Protein AF-A0A135ZYQ3-F1 (afdb_monomer_lite)

Radius of gyration: 15.94 Å; chains: 1; bounding box: 31×29×38 Å

Sequence (73 aa):
MNKNNTALHAAINLGLNRAIDDGSFDLIFHKIFANVLAKANFAQRKVFYLQNNFMSEQTPLNDKRLWFSPLNQ

Foldseek 3Di:
DDPPPVVVVVVVVVVVVVCLVVVVVVVVVCVPCVVVLVVVPVVPDDDDDDDDPPDDPVPCPPPCSVDDDSPPD

Organism: NCBI:txid1799789

Secondary structure (DSSP, 8-state):
--TT-HHHHHHHHHHHHHHHHTSHHHHHHHHHHHHHHHHHTGGGPPP-----TT--TTS-TT-GGGS--TT--

pLDDT: mean 89.93, std 8.58, range [53.94, 98.19]

Structure (mmCIF, N/CA/C/O backbone):
data_AF-A0A135ZYQ3-F1
#
_entry.id   AF-A0A135ZYQ3-F1
#
loop_
_atom_site.group_PDB
_atom_site.id
_atom_site.type_symbol
_atom_site.label_atom_id
_atom_site.label_alt_id
_atom_site.label_comp_id
_atom_site.label_asym_id
_atom_site.label_entity_id
_atom_site.label_seq_id
_atom_site.pdbx_PDB_ins_code
_atom_site.Cartn_x
_atom_site.Cartn_y
_atom_site.Cartn_z
_atom_site.occupancy
_atom_site.B_iso_or_equiv
_atom_site.auth_seq_id
_atom_site.auth_comp_id
_atom_site.auth_asym_id
_atom_site.auth_atom_id
_atom_site.pdbx_PDB_model_num
ATOM 1 N N . MET A 1 1 ? 15.014 14.285 -8.078 1.00 59.50 1 MET A N 1
ATOM 2 C CA . MET A 1 1 ? 14.832 13.350 -9.213 1.00 59.50 1 MET A CA 1
ATOM 3 C C . MET A 1 1 ? 14.505 14.146 -10.467 1.00 59.50 1 MET A C 1
ATOM 5 O O . MET A 1 1 ? 13.745 15.103 -10.369 1.00 59.50 1 MET A O 1
ATOM 9 N N . ASN A 1 2 ? 15.101 13.806 -11.612 1.00 77.06 2 ASN A N 1
ATOM 10 C CA . ASN A 1 2 ? 14.837 14.494 -12.878 1.00 77.06 2 ASN A CA 1
ATOM 11 C C . ASN A 1 2 ? 13.509 13.993 -13.467 1.00 77.06 2 ASN A C 1
ATOM 13 O O . ASN A 1 2 ? 13.393 12.808 -13.775 1.00 77.06 2 ASN A O 1
ATOM 17 N N . LYS A 1 3 ? 12.528 14.891 -13.630 1.00 72.88 3 LYS A N 1
ATOM 18 C CA . LYS A 1 3 ? 11.190 14.573 -14.162 1.00 72.88 3 LYS A CA 1
ATOM 19 C C . LYS A 1 3 ? 11.222 14.007 -15.590 1.00 72.88 3 LYS A C 1
ATOM 21 O O . LYS A 1 3 ? 10.272 13.352 -15.993 1.00 72.88 3 LYS A O 1
ATOM 26 N N . ASN A 1 4 ? 12.321 14.209 -16.318 1.00 84.50 4 ASN A N 1
ATOM 27 C CA . ASN A 1 4 ? 12.470 13.776 -17.706 1.00 84.50 4 ASN A CA 1
ATOM 28 C C . ASN A 1 4 ? 13.117 12.388 -17.847 1.00 84.50 4 ASN A C 1
ATOM 30 O O . ASN A 1 4 ? 13.266 11.899 -18.963 1.00 84.50 4 ASN A O 1
ATOM 34 N N . ASN A 1 5 ? 13.522 11.737 -16.748 1.00 91.00 5 ASN A N 1
ATOM 35 C CA . ASN A 1 5 ? 14.099 10.394 -16.819 1.00 91.00 5 ASN A CA 1
ATOM 36 C C . ASN A 1 5 ? 12.993 9.325 -16.862 1.00 91.00 5 ASN A C 1
ATOM 38 O O . ASN A 1 5 ? 12.666 8.691 -15.856 1.00 91.00 5 ASN A O 1
ATOM 42 N N . THR A 1 6 ? 12.409 9.145 -18.046 1.00 92.44 6 THR A N 1
ATOM 43 C CA . THR A 1 6 ? 11.318 8.193 -18.304 1.00 92.44 6 THR A CA 1
ATOM 44 C C . THR A 1 6 ? 11.736 6.738 -18.089 1.00 92.44 6 THR A C 1
ATOM 46 O O . THR A 1 6 ? 10.938 5.941 -17.600 1.00 92.44 6 THR A O 1
ATOM 49 N N . ALA A 1 7 ? 12.996 6.395 -18.372 1.00 94.06 7 ALA A N 1
ATOM 50 C CA . ALA A 1 7 ? 13.535 5.058 -18.135 1.00 94.06 7 ALA A CA 1
ATOM 51 C C . ALA A 1 7 ? 13.569 4.716 -16.637 1.00 94.06 7 ALA A C 1
ATOM 53 O O . ALA A 1 7 ? 13.113 3.647 -16.233 1.00 94.06 7 ALA A O 1
ATOM 54 N N . LEU A 1 8 ? 14.043 5.646 -15.799 1.00 94.12 8 LEU A N 1
ATOM 55 C CA . LEU A 1 8 ? 14.041 5.466 -14.346 1.00 94.12 8 LEU A CA 1
ATOM 56 C C . LEU A 1 8 ? 12.616 5.366 -13.793 1.00 94.12 8 LEU A C 1
ATOM 58 O O . LEU A 1 8 ? 12.346 4.515 -12.949 1.00 94.12 8 LEU A O 1
ATOM 62 N N . HIS A 1 9 ? 11.702 6.203 -14.286 1.00 93.62 9 HIS A N 1
ATOM 63 C CA . HIS A 1 9 ? 10.288 6.130 -13.921 1.00 93.62 9 HIS A CA 1
ATOM 64 C C . HIS A 1 9 ? 9.697 4.743 -14.211 1.00 93.62 9 HIS A C 1
ATOM 66 O O . HIS A 1 9 ? 9.107 4.127 -13.323 1.00 93.62 9 HIS A O 1
ATOM 72 N N . ALA A 1 10 ? 9.905 4.226 -15.425 1.00 95.00 10 ALA A N 1
ATOM 73 C CA . ALA A 1 10 ? 9.417 2.908 -15.817 1.00 95.00 10 ALA A CA 1
ATOM 74 C C . ALA A 1 10 ? 10.018 1.792 -14.948 1.00 95.00 10 ALA A C 1
ATOM 76 O O . ALA A 1 10 ? 9.289 0.914 -14.487 1.00 95.00 10 ALA A O 1
ATOM 77 N N . ALA A 1 11 ? 11.325 1.853 -14.674 1.00 97.06 11 ALA A N 1
ATOM 78 C CA . ALA A 1 11 ? 12.008 0.866 -13.842 1.00 97.06 11 ALA A CA 1
ATOM 79 C C . ALA A 1 11 ? 11.469 0.842 -12.401 1.00 97.06 11 ALA A C 1
ATOM 81 O O . ALA A 1 11 ? 11.196 -0.234 -11.869 1.00 97.06 11 ALA A O 1
ATOM 82 N N . ILE A 1 12 ? 11.270 2.015 -11.787 1.00 95.94 12 ILE A N 1
ATOM 83 C CA . ILE A 1 12 ? 10.726 2.124 -10.425 1.00 95.94 12 ILE A CA 1
ATOM 84 C C . ILE A 1 12 ? 9.290 1.602 -10.377 1.00 95.94 12 ILE A C 1
ATOM 86 O O . ILE A 1 12 ? 8.978 0.773 -9.524 1.00 95.94 12 ILE A O 1
ATOM 90 N N . ASN A 1 13 ? 8.429 2.034 -11.302 1.00 95.25 13 ASN A N 1
ATOM 91 C CA . ASN A 1 13 ? 7.042 1.570 -11.342 1.00 95.25 13 ASN A CA 1
ATOM 92 C C . ASN A 1 13 ? 6.959 0.053 -11.502 1.00 95.25 13 ASN A C 1
ATOM 94 O O . ASN A 1 13 ? 6.183 -0.596 -10.806 1.00 95.25 13 ASN A O 1
ATOM 98 N N . LEU A 1 14 ? 7.758 -0.523 -12.402 1.00 97.69 14 LEU A N 1
ATOM 99 C CA . LEU A 1 14 ? 7.783 -1.966 -12.615 1.00 97.69 14 LEU A CA 1
ATOM 100 C C . LEU A 1 14 ? 8.243 -2.711 -11.357 1.00 97.69 14 LEU A C 1
ATOM 102 O O . LEU A 1 14 ? 7.621 -3.698 -10.974 1.00 97.69 14 LEU A O 1
ATOM 106 N N . GLY A 1 15 ? 9.315 -2.239 -10.714 1.00 98.12 15 GLY A N 1
ATOM 107 C CA . GLY A 1 15 ? 9.842 -2.845 -9.492 1.00 98.12 15 GLY A CA 1
ATOM 108 C C . GLY A 1 15 ? 8.844 -2.800 -8.336 1.00 98.12 15 GLY A C 1
ATOM 109 O O . GLY A 1 15 ? 8.627 -3.818 -7.687 1.00 98.12 15 GLY A O 1
ATOM 110 N N . LEU A 1 16 ? 8.192 -1.654 -8.118 1.00 97.44 16 LEU A N 1
ATOM 111 C CA . LEU A 1 16 ? 7.188 -1.497 -7.062 1.00 97.44 16 LEU A CA 1
ATOM 112 C C . LEU A 1 16 ? 5.961 -2.380 -7.299 1.00 97.44 16 LEU A C 1
ATOM 114 O O . LEU A 1 16 ? 5.528 -3.058 -6.375 1.00 97.44 16 LEU A O 1
ATOM 118 N N . ASN A 1 17 ? 5.435 -2.422 -8.528 1.00 97.00 17 ASN A N 1
ATOM 119 C CA . ASN A 1 17 ? 4.294 -3.287 -8.838 1.00 97.00 17 ASN A CA 1
ATOM 120 C C . ASN A 1 17 ? 4.640 -4.768 -8.644 1.00 97.00 17 ASN A C 1
ATOM 122 O O . ASN A 1 17 ? 3.865 -5.486 -8.028 1.00 97.00 17 ASN A O 1
ATOM 126 N N . ARG A 1 18 ? 5.830 -5.209 -9.077 1.00 98.19 18 ARG A N 1
ATOM 127 C CA . ARG A 1 18 ? 6.292 -6.583 -8.822 1.00 98.19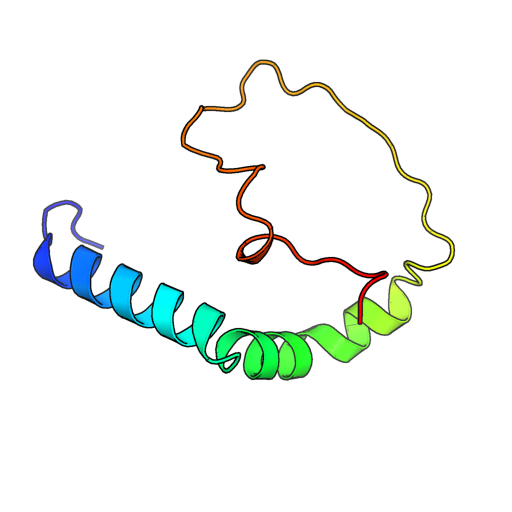 18 ARG A CA 1
ATOM 128 C C . ARG A 1 18 ? 6.389 -6.891 -7.333 1.00 98.19 18 ARG A C 1
ATOM 130 O O . ARG A 1 18 ? 5.926 -7.944 -6.928 1.00 98.19 18 ARG A O 1
ATOM 137 N N . ALA A 1 19 ? 6.934 -5.967 -6.542 1.00 98.06 19 ALA A N 1
ATOM 138 C CA . ALA A 1 19 ? 7.069 -6.155 -5.102 1.00 98.06 19 ALA A CA 1
ATOM 139 C C . ALA A 1 19 ? 5.713 -6.243 -4.381 1.00 98.06 19 ALA A C 1
ATOM 141 O O . ALA A 1 19 ? 5.582 -6.928 -3.370 1.00 98.06 19 ALA A O 1
ATOM 142 N N . ILE A 1 20 ? 4.704 -5.529 -4.883 1.00 96.50 20 ILE A N 1
ATOM 143 C CA . ILE A 1 20 ? 3.324 -5.641 -4.401 1.00 96.50 20 ILE A CA 1
ATOM 144 C C . ILE A 1 20 ? 2.739 -6.997 -4.813 1.00 96.50 20 ILE A C 1
ATOM 146 O O . ILE A 1 20 ? 2.195 -7.706 -3.972 1.00 96.50 20 ILE A O 1
ATOM 150 N N . ASP A 1 21 ? 2.881 -7.377 -6.084 1.00 95.88 21 ASP A N 1
ATOM 151 C CA . ASP A 1 21 ? 2.290 -8.602 -6.634 1.00 95.88 21 ASP A CA 1
ATOM 152 C C . ASP A 1 21 ? 2.916 -9.886 -6.058 1.00 95.88 21 ASP A C 1
ATOM 154 O O . ASP A 1 21 ? 2.216 -10.884 -5.888 1.00 95.88 21 ASP A O 1
ATOM 158 N N . ASP A 1 22 ? 4.214 -9.874 -5.741 1.00 97.06 22 ASP A N 1
ATOM 159 C CA . ASP A 1 22 ? 4.925 -11.010 -5.139 1.00 97.06 22 ASP A CA 1
ATOM 160 C C . ASP A 1 22 ? 4.942 -10.991 -3.597 1.00 97.06 22 ASP A C 1
ATOM 162 O O . ASP A 1 22 ? 5.480 -11.909 -2.972 1.00 97.06 22 ASP A O 1
ATOM 166 N N . GLY A 1 23 ? 4.349 -9.965 -2.973 1.00 95.88 23 GLY A N 1
ATOM 167 C CA . GLY A 1 23 ? 4.248 -9.805 -1.519 1.00 95.88 23 GLY A CA 1
ATOM 168 C C . GLY A 1 23 ? 5.538 -9.361 -0.818 1.00 95.88 23 GLY A C 1
ATOM 169 O O . GLY A 1 23 ? 5.539 -9.160 0.401 1.00 95.88 23 GLY A O 1
ATOM 170 N N . SER A 1 24 ? 6.648 -9.162 -1.535 1.00 97.56 24 SER A N 1
ATOM 171 C CA . SER A 1 24 ? 7.904 -8.695 -0.928 1.00 97.56 24 SER A CA 1
AT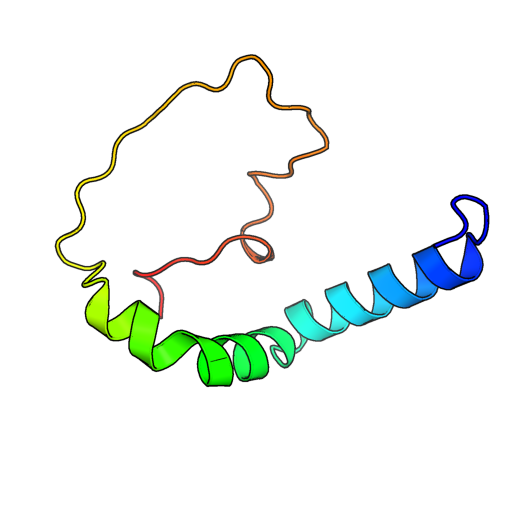OM 172 C C . SER A 1 24 ? 7.799 -7.281 -0.345 1.00 97.56 24 SER A C 1
ATOM 174 O O . SER A 1 24 ? 8.460 -6.978 0.655 1.00 97.56 24 SER A O 1
ATOM 176 N N . PHE A 1 25 ? 6.923 -6.437 -0.899 1.00 97.00 25 PHE A N 1
ATOM 177 C CA . PHE A 1 25 ? 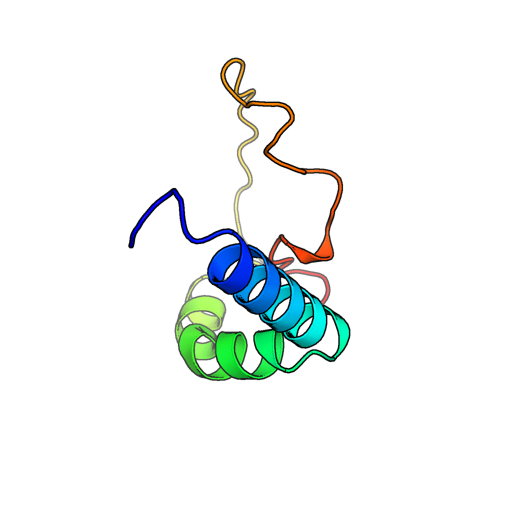6.577 -5.141 -0.317 1.00 97.00 25 PHE A CA 1
ATOM 178 C C . PHE A 1 25 ? 5.949 -5.311 1.069 1.00 97.00 25 PHE A C 1
ATOM 180 O O . PHE A 1 25 ? 6.396 -4.678 2.030 1.00 97.00 25 PHE A O 1
ATOM 187 N N . ASP A 1 26 ? 4.968 -6.208 1.194 1.00 94.75 26 ASP A N 1
ATOM 188 C CA . ASP A 1 26 ? 4.275 -6.458 2.456 1.00 94.75 26 ASP A CA 1
ATOM 189 C C . ASP A 1 26 ? 5.232 -6.989 3.520 1.00 94.75 26 ASP A C 1
ATOM 191 O O . ASP A 1 26 ? 5.171 -6.548 4.668 1.00 94.75 26 ASP A O 1
ATOM 195 N N . LEU A 1 27 ? 6.169 -7.871 3.162 1.00 95.88 27 LEU A N 1
ATOM 196 C CA . LEU A 1 27 ? 7.185 -8.366 4.098 1.00 95.88 27 LEU A CA 1
ATOM 197 C C . LEU A 1 27 ? 8.000 -7.221 4.721 1.00 95.88 27 LEU A C 1
ATOM 199 O O . LEU A 1 27 ? 8.213 -7.190 5.939 1.00 95.88 27 LEU A O 1
ATOM 203 N N . ILE A 1 28 ? 8.437 -6.259 3.904 1.00 96.75 28 ILE A N 1
ATOM 204 C CA . ILE A 1 28 ? 9.190 -5.089 4.377 1.00 96.75 28 ILE A CA 1
ATOM 205 C C . ILE A 1 28 ? 8.289 -4.172 5.206 1.00 96.75 28 ILE A C 1
ATOM 207 O O . ILE A 1 28 ? 8.691 -3.734 6.288 1.00 96.75 28 ILE A O 1
ATOM 211 N N . PHE A 1 29 ? 7.070 -3.908 4.733 1.00 95.94 29 PHE A N 1
ATOM 212 C CA . PHE A 1 29 ? 6.100 -3.073 5.434 1.00 95.94 29 PHE A CA 1
ATOM 213 C C . PHE A 1 29 ? 5.819 -3.609 6.844 1.00 95.94 29 PHE A C 1
ATOM 215 O O . PHE A 1 29 ? 5.965 -2.877 7.825 1.00 95.94 29 PHE A O 1
ATOM 222 N N . HIS A 1 30 ? 5.520 -4.902 6.982 1.00 93.88 30 HIS A N 1
ATOM 223 C CA . HIS A 1 30 ? 5.263 -5.523 8.282 1.00 93.88 30 HIS A CA 1
ATOM 224 C C . HIS A 1 30 ? 6.488 -5.497 9.186 1.00 93.88 30 HIS A C 1
ATOM 226 O O . HIS A 1 30 ? 6.367 -5.159 10.364 1.00 93.88 30 HIS A O 1
ATOM 232 N N . LYS A 1 31 ? 7.679 -5.774 8.643 1.00 96.62 31 LYS A N 1
ATOM 233 C CA . LYS A 1 31 ? 8.927 -5.699 9.413 1.00 96.62 31 LYS A CA 1
ATOM 234 C C . LYS A 1 31 ? 9.127 -4.325 10.061 1.00 96.62 31 LYS A C 1
ATOM 236 O O . LYS A 1 31 ? 9.642 -4.250 11.174 1.00 96.62 31 LYS A O 1
ATOM 241 N N . ILE A 1 32 ? 8.729 -3.252 9.378 1.00 97.00 32 ILE A N 1
ATOM 242 C CA . ILE A 1 32 ? 8.896 -1.877 9.863 1.00 97.00 32 ILE A CA 1
ATOM 243 C C . ILE A 1 32 ? 7.737 -1.462 10.780 1.00 97.00 32 ILE A C 1
ATOM 245 O O . ILE A 1 32 ? 7.966 -0.854 11.826 1.00 97.00 32 ILE A O 1
ATOM 249 N N . PHE A 1 33 ? 6.495 -1.789 10.415 1.00 95.44 33 PHE A N 1
ATOM 250 C CA . PHE A 1 33 ? 5.308 -1.189 11.028 1.00 95.44 33 PHE A CA 1
ATOM 251 C C . PHE A 1 33 ? 4.542 -2.094 12.000 1.00 95.44 33 PHE A C 1
ATOM 253 O O . PHE A 1 33 ? 3.687 -1.574 12.717 1.00 95.44 33 PHE A O 1
ATOM 260 N N . ALA A 1 34 ? 4.854 -3.392 12.117 1.00 92.38 34 ALA A N 1
ATOM 261 C CA . ALA A 1 34 ? 4.083 -4.337 12.943 1.00 92.38 34 ALA A CA 1
ATOM 262 C C . ALA A 1 34 ? 3.821 -3.845 14.380 1.00 92.38 34 ALA A C 1
ATOM 264 O O . ALA A 1 34 ? 2.698 -3.931 14.870 1.00 92.38 34 ALA A O 1
ATOM 265 N N . ASN A 1 35 ? 4.824 -3.260 15.044 1.00 94.19 35 ASN A N 1
ATOM 266 C CA . ASN A 1 35 ? 4.669 -2.745 16.411 1.00 94.19 35 ASN A CA 1
ATOM 267 C C . ASN A 1 35 ? 3.683 -1.562 16.489 1.00 94.19 35 ASN A C 1
ATOM 269 O O . ASN A 1 35 ? 2.874 -1.471 17.410 1.00 94.19 35 ASN A O 1
ATOM 273 N N . VAL A 1 36 ? 3.729 -0.651 15.513 1.00 93.75 36 VAL A N 1
ATOM 274 C CA . VAL A 1 36 ? 2.810 0.496 15.457 1.00 93.75 36 VAL A CA 1
ATOM 275 C C . VAL A 1 36 ? 1.393 0.023 15.137 1.00 93.75 36 VAL A C 1
ATOM 277 O O . VAL A 1 36 ? 0.445 0.475 15.776 1.00 93.75 36 VAL A O 1
ATOM 280 N N . LEU A 1 37 ? 1.249 -0.928 14.210 1.00 91.19 37 LEU A N 1
ATOM 281 C CA . LEU A 1 37 ? -0.046 -1.506 13.845 1.00 91.19 37 LEU A CA 1
ATOM 282 C C . LEU A 1 37 ? -0.701 -2.230 15.031 1.00 91.19 37 LEU A C 1
ATOM 284 O O . LEU A 1 37 ? -1.891 -2.034 15.275 1.00 91.19 37 LEU A O 1
ATOM 288 N N . ALA A 1 38 ? 0.074 -2.987 15.815 1.00 90.25 38 ALA A N 1
ATOM 289 C CA . ALA A 1 38 ? -0.420 -3.653 17.020 1.00 90.25 38 ALA A CA 1
ATOM 290 C C . ALA A 1 38 ? -0.950 -2.649 18.060 1.00 90.25 38 ALA A C 1
ATOM 292 O O . ALA A 1 38 ? -2.020 -2.842 18.636 1.00 90.25 38 ALA A O 1
ATOM 293 N N . LYS A 1 39 ? -0.238 -1.534 18.261 1.00 93.38 39 LYS A N 1
ATOM 294 C CA . LYS A 1 39 ? -0.649 -0.470 19.192 1.00 93.38 39 LYS A CA 1
ATOM 295 C C . LYS A 1 39 ? -1.870 0.316 18.719 1.00 93.38 39 LYS A C 1
ATOM 297 O O . LYS A 1 39 ? -2.608 0.835 19.550 1.00 93.38 39 LYS A O 1
ATOM 302 N N . ALA A 1 40 ? -2.087 0.409 17.408 1.00 91.44 40 ALA A N 1
ATOM 303 C CA . ALA A 1 40 ? -3.209 1.146 16.835 1.00 91.44 40 ALA A CA 1
ATOM 304 C C . ALA A 1 40 ? -4.580 0.493 17.109 1.00 91.44 40 ALA A C 1
ATOM 306 O O . ALA A 1 40 ? -5.597 1.166 16.964 1.00 91.44 40 ALA A O 1
ATOM 307 N N . ASN A 1 41 ? -4.618 -0.789 17.508 1.00 87.88 41 ASN A N 1
ATOM 308 C CA . ASN A 1 41 ? -5.832 -1.535 17.864 1.00 87.88 41 ASN A CA 1
ATOM 309 C C . ASN A 1 41 ? -6.990 -1.328 16.867 1.00 87.88 41 ASN A C 1
ATOM 311 O O . ASN A 1 41 ? -8.100 -0.917 17.220 1.00 87.88 41 ASN A O 1
ATOM 315 N N . PHE A 1 42 ? -6.733 -1.612 15.587 1.00 88.50 42 PHE A N 1
ATOM 316 C CA . PHE A 1 42 ? -7.700 -1.358 14.516 1.00 88.50 42 PHE A CA 1
ATOM 317 C C . PHE A 1 42 ? -9.031 -2.109 14.667 1.00 88.50 42 PHE A C 1
ATOM 319 O O . PHE A 1 42 ? -10.021 -1.69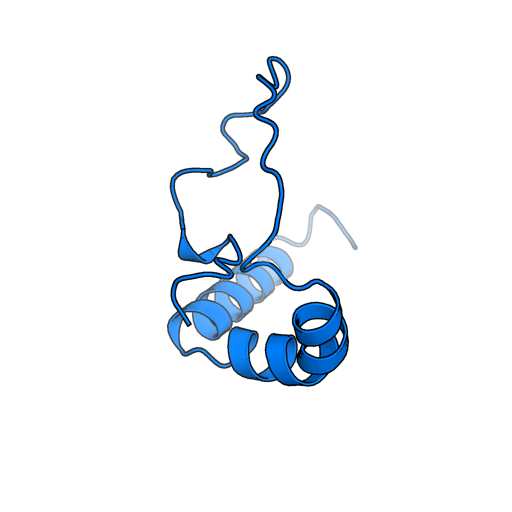6 14.055 1.00 88.50 42 PHE A O 1
ATOM 326 N N . ALA A 1 43 ? -9.070 -3.171 15.478 1.00 87.69 43 ALA A N 1
ATOM 327 C CA . ALA A 1 43 ? -10.288 -3.896 15.827 1.00 87.69 43 ALA A CA 1
ATOM 328 C C . ALA A 1 43 ? -11.305 -3.020 16.582 1.00 87.69 43 ALA A C 1
ATOM 330 O O . ALA A 1 43 ? -12.503 -3.254 16.471 1.00 87.69 43 ALA A O 1
ATOM 331 N N . GLN A 1 44 ? -10.844 -1.999 17.312 1.00 90.31 44 GLN A N 1
ATOM 332 C CA . GLN A 1 44 ? -11.684 -1.066 18.078 1.00 90.31 44 GLN A CA 1
ATOM 333 C C . GLN A 1 44 ? -11.647 0.361 17.506 1.00 90.31 44 GLN A C 1
ATOM 335 O O . GLN A 1 44 ? -11.930 1.337 18.203 1.00 90.31 44 GLN A O 1
ATOM 340 N N . ARG A 1 45 ? -11.277 0.515 16.229 1.00 90.88 45 ARG A N 1
ATOM 341 C CA . ARG A 1 45 ? -11.202 1.839 15.601 1.00 90.88 45 ARG A CA 1
ATOM 342 C C . ARG A 1 45 ? -12.592 2.442 15.396 1.00 90.88 45 ARG A C 1
ATOM 344 O O . ARG A 1 45 ? -13.545 1.749 15.046 1.00 90.88 45 ARG A O 1
ATOM 351 N N . LYS A 1 46 ? -12.667 3.768 15.471 1.00 91.81 46 LYS A N 1
ATOM 352 C CA . LYS A 1 46 ? -13.810 4.546 14.984 1.00 91.81 46 LYS A CA 1
ATOM 353 C C . LYS A 1 46 ? -13.512 5.044 13.570 1.00 91.81 46 LYS A C 1
ATOM 355 O O . LYS A 1 46 ? -12.472 5.656 13.346 1.00 91.81 46 LYS A O 1
ATOM 360 N N . VAL A 1 47 ? -14.406 4.771 12.621 1.00 89.81 47 VAL A N 1
ATOM 361 C CA . VAL A 1 47 ? -14.245 5.186 11.217 1.00 89.81 47 VAL A CA 1
ATOM 362 C C . VAL A 1 47 ? -15.068 6.442 10.954 1.00 89.81 47 VAL A C 1
ATOM 364 O O . VAL A 1 47 ? -16.258 6.479 11.259 1.00 89.81 47 VAL A O 1
ATOM 367 N N . PHE A 1 48 ? -14.433 7.455 10.366 1.00 91.19 48 PHE A N 1
ATOM 368 C CA . PHE A 1 48 ? -15.084 8.674 9.893 1.00 91.19 48 PHE A CA 1
ATOM 369 C C . PHE A 1 48 ? -14.954 8.744 8.376 1.00 91.19 48 PHE A C 1
ATOM 371 O O . PHE A 1 48 ? -13.849 8.658 7.844 1.00 91.19 48 PHE A O 1
ATOM 378 N N . TYR A 1 49 ? -16.081 8.897 7.689 1.00 88.31 49 TYR A N 1
ATOM 379 C CA . TYR A 1 49 ? -16.103 9.043 6.240 1.00 88.31 49 TYR A CA 1
ATOM 380 C C . TYR A 1 49 ? -16.115 10.525 5.885 1.00 88.31 49 TYR A C 1
ATOM 382 O O . TYR A 1 49 ? -16.975 11.271 6.350 1.00 88.31 49 TYR A O 1
ATOM 390 N N . LEU A 1 50 ? -15.160 10.937 5.055 1.00 89.12 50 LEU A N 1
ATOM 391 C CA . LEU A 1 50 ? -15.081 12.283 4.505 1.00 89.12 50 LEU A CA 1
ATOM 392 C C . LEU A 1 50 ? -15.158 12.194 2.985 1.00 89.12 50 LEU A C 1
ATOM 394 O O . LEU A 1 50 ? -14.379 11.474 2.361 1.00 89.12 50 LEU A O 1
ATOM 398 N N . GLN A 1 51 ? -16.071 12.956 2.389 1.00 87.19 51 GLN A N 1
ATOM 399 C CA . GLN A 1 51 ? -16.064 13.167 0.948 1.00 87.19 51 GLN A CA 1
ATOM 400 C C . GLN A 1 51 ? -14.956 14.164 0.601 1.00 87.19 51 GLN A C 1
ATOM 402 O O . GLN A 1 51 ? -14.993 15.316 1.032 1.00 87.19 51 GLN A O 1
ATOM 407 N N . ASN A 1 52 ? -13.956 13.715 -0.160 1.00 86.56 52 ASN A N 1
ATOM 408 C CA . ASN A 1 52 ? -12.906 14.587 -0.674 1.00 86.56 52 ASN A CA 1
ATOM 409 C C . ASN A 1 52 ? -13.229 15.005 -2.114 1.00 86.56 52 ASN A C 1
ATOM 411 O O . ASN A 1 52 ? -12.835 14.333 -3.065 1.00 86.56 52 ASN A O 1
ATOM 415 N N . ASN A 1 53 ? -13.908 16.144 -2.264 1.00 88.56 53 ASN A N 1
ATOM 416 C CA . ASN A 1 53 ? -14.282 16.703 -3.571 1.00 88.56 53 ASN A CA 1
ATOM 417 C C . ASN A 1 53 ? -13.077 17.159 -4.419 1.00 88.56 53 ASN A C 1
ATOM 419 O O . ASN A 1 53 ? -13.252 17.506 -5.582 1.00 88.56 53 ASN A O 1
ATOM 423 N N . PHE A 1 54 ? -11.866 17.168 -3.853 1.00 90.12 54 PHE A N 1
ATOM 424 C CA . PHE A 1 54 ? -10.625 17.542 -4.539 1.00 90.12 54 PHE A CA 1
ATOM 425 C C . PHE A 1 54 ? -9.756 16.331 -4.902 1.00 90.12 54 PHE A C 1
ATOM 427 O O . PHE A 1 54 ? -8.602 16.494 -5.300 1.00 90.12 54 PHE A O 1
ATOM 434 N N . MET A 1 55 ? -10.267 15.109 -4.730 1.00 86.69 55 MET A N 1
ATOM 435 C CA . MET A 1 55 ? -9.531 13.905 -5.096 1.00 86.69 55 MET A CA 1
ATOM 436 C C . MET A 1 55 ? -9.466 13.766 -6.621 1.00 86.69 55 MET A C 1
ATOM 438 O O . MET A 1 55 ? -10.483 13.859 -7.304 1.00 86.69 55 MET A O 1
ATOM 442 N N . SER A 1 56 ? -8.265 13.543 -7.157 1.00 87.56 56 SER A N 1
ATOM 443 C CA . SER A 1 56 ? -8.073 13.313 -8.588 1.00 87.56 56 SER A CA 1
ATOM 444 C C . SER A 1 56 ? -8.353 11.859 -8.962 1.00 87.56 56 SER A C 1
ATOM 446 O O . SER A 1 56 ? -8.114 10.945 -8.171 1.00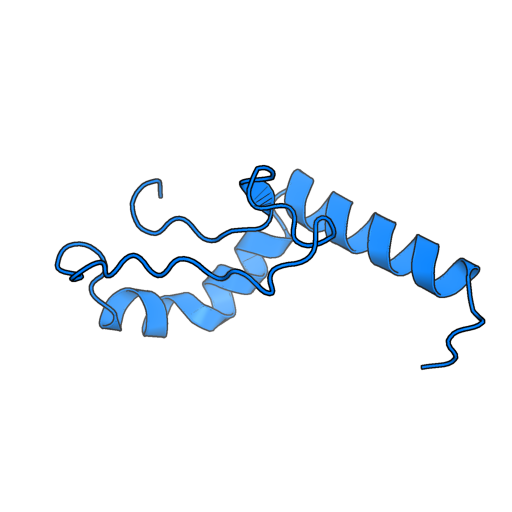 87.56 56 SER A O 1
ATOM 448 N N . GLU A 1 57 ? -8.754 11.628 -10.213 1.00 82.94 57 GLU A N 1
ATOM 449 C CA . GLU A 1 57 ? -8.925 10.276 -10.771 1.00 82.94 57 GLU A CA 1
ATOM 450 C C . GLU A 1 57 ? -7.627 9.451 -10.750 1.00 82.94 57 GLU A C 1
ATOM 452 O O . GLU A 1 57 ? -7.654 8.225 -10.762 1.00 82.94 57 GLU A O 1
ATOM 457 N N . GLN A 1 58 ? -6.474 10.121 -10.656 1.00 86.06 58 GLN A N 1
ATOM 458 C CA . GLN A 1 58 ? -5.159 9.491 -10.520 1.00 86.06 58 GLN A CA 1
ATOM 459 C C . GLN A 1 58 ? -4.928 8.856 -9.141 1.00 86.06 58 GLN A C 1
ATOM 461 O O . GLN A 1 58 ? -3.877 8.257 -8.929 1.00 86.06 58 GLN A O 1
ATOM 466 N N . THR A 1 59 ? -5.870 8.992 -8.201 1.00 85.88 59 THR A N 1
ATOM 467 C CA . THR A 1 59 ? -5.845 8.317 -6.898 1.00 85.88 59 THR A CA 1
ATOM 468 C C . THR A 1 59 ? -6.733 7.068 -6.966 1.00 85.88 59 THR A C 1
ATOM 470 O O . THR A 1 59 ? -7.939 7.161 -6.729 1.00 85.88 59 THR A O 1
ATOM 473 N N . PRO A 1 60 ? -6.189 5.887 -7.310 1.00 87.06 60 PRO A N 1
ATOM 474 C CA . PRO A 1 60 ? -6.992 4.698 -7.584 1.00 87.06 60 PRO A CA 1
ATOM 475 C C . PRO A 1 60 ? -7.538 4.071 -6.292 1.00 87.06 60 PRO A C 1
ATOM 477 O O . PRO A 1 60 ? -6.987 3.109 -5.757 1.00 87.06 60 PRO A O 1
ATOM 480 N N . LEU A 1 61 ? -8.672 4.573 -5.799 1.00 87.56 61 LEU A N 1
ATOM 481 C CA . LEU A 1 61 ? -9.374 3.977 -4.650 1.00 87.56 61 LEU A CA 1
ATOM 482 C C . LEU A 1 61 ? -9.832 2.531 -4.911 1.00 87.56 61 LEU A C 1
ATOM 484 O O . LEU A 1 61 ? -10.008 1.753 -3.978 1.00 87.56 61 LEU A O 1
ATOM 488 N N . ASN A 1 62 ? -10.014 2.170 -6.183 1.00 89.38 62 ASN A N 1
ATOM 489 C CA . ASN A 1 62 ? -10.486 0.849 -6.591 1.00 89.38 62 ASN A CA 1
ATOM 490 C C . ASN A 1 62 ? -9.376 -0.217 -6.594 1.00 89.38 62 ASN A C 1
ATOM 492 O O . ASN A 1 62 ? -9.693 -1.406 -6.525 1.00 89.38 62 ASN A O 1
ATOM 496 N N . ASP A 1 63 ? -8.095 0.170 -6.653 1.00 91.88 63 ASP A N 1
ATOM 497 C CA . ASP A 1 63 ? -6.985 -0.787 -6.582 1.00 91.88 63 ASP A CA 1
ATOM 498 C C . ASP A 1 63 ? -6.625 -1.073 -5.123 1.00 91.88 63 ASP A C 1
ATOM 500 O O . ASP A 1 63 ? -5.784 -0.413 -4.514 1.00 91.88 63 ASP A O 1
ATOM 504 N N . LYS A 1 64 ? -7.284 -2.083 -4.553 1.00 91.00 64 LYS A N 1
ATOM 505 C CA . LYS A 1 64 ? -7.118 -2.472 -3.146 1.00 91.00 64 LYS A CA 1
ATOM 506 C C . LYS A 1 64 ? -5.687 -2.875 -2.784 1.00 91.00 64 LYS A C 1
ATOM 508 O O . LYS A 1 64 ? -5.348 -2.783 -1.611 1.00 91.00 64 LYS A O 1
ATOM 513 N N . ARG A 1 65 ? -4.850 -3.284 -3.749 1.00 92.94 65 ARG A N 1
ATOM 514 C CA . ARG A 1 65 ? -3.448 -3.665 -3.487 1.00 92.94 65 ARG A CA 1
ATOM 515 C C . ARG A 1 65 ? -2.614 -2.489 -2.977 1.00 92.94 65 ARG A C 1
ATOM 517 O O . ARG A 1 65 ? -1.604 -2.689 -2.319 1.00 92.94 65 ARG A O 1
ATOM 524 N N . LEU A 1 66 ? -3.044 -1.260 -3.269 1.00 92.69 66 LEU A N 1
ATOM 525 C CA . LEU A 1 66 ? -2.359 -0.034 -2.862 1.00 92.69 66 LEU A CA 1
ATOM 526 C C . LEU A 1 66 ? -2.775 0.459 -1.467 1.00 92.69 66 LEU A C 1
ATOM 528 O O . LEU A 1 66 ? -2.238 1.459 -0.990 1.00 92.69 66 LEU A O 1
ATOM 532 N N . TRP A 1 67 ? -3.724 -0.215 -0.809 1.00 90.56 67 TRP A N 1
ATOM 533 C CA . TRP A 1 67 ? -4.311 0.235 0.450 1.00 90.56 67 TRP A CA 1
ATOM 534 C C . TRP A 1 67 ? -4.197 -0.835 1.533 1.00 90.56 67 TRP A C 1
ATOM 53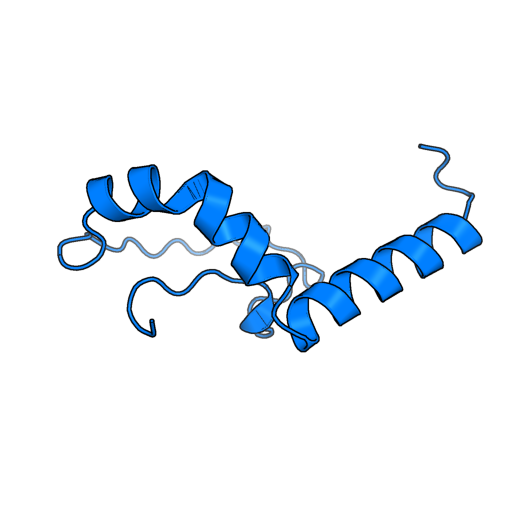6 O O . TRP A 1 67 ? -4.692 -1.950 1.395 1.00 90.56 67 TRP A O 1
ATOM 546 N N . PHE A 1 68 ? -3.608 -0.464 2.668 1.00 89.81 68 PHE A N 1
ATOM 547 C CA . PHE A 1 68 ? -3.545 -1.336 3.836 1.00 89.81 68 PHE A CA 1
ATOM 548 C C . PHE A 1 68 ? -4.951 -1.613 4.402 1.00 89.81 68 PHE A C 1
ATOM 550 O O . PHE A 1 68 ? -5.694 -0.681 4.723 1.00 89.81 68 PHE A O 1
ATOM 557 N N . SER A 1 69 ? -5.297 -2.894 4.569 1.00 86.56 69 SER A N 1
ATOM 558 C CA . SER A 1 69 ? -6.567 -3.334 5.158 1.00 86.56 69 SER A CA 1
ATOM 559 C C . SER A 1 69 ? -6.332 -4.027 6.505 1.00 86.56 69 SER A C 1
ATOM 561 O O . SER A 1 69 ? -5.914 -5.183 6.531 1.00 86.56 69 SER A O 1
ATOM 563 N N . PRO A 1 70 ? -6.634 -3.374 7.641 1.00 81.50 70 PRO A N 1
ATOM 564 C CA . PRO A 1 70 ? -6.296 -3.901 8.964 1.00 81.50 70 PRO A CA 1
ATOM 565 C C . PRO A 1 70 ? -7.165 -5.072 9.451 1.00 81.50 70 PRO A C 1
ATOM 567 O O . PRO A 1 70 ? -6.915 -5.584 10.536 1.00 81.50 70 PRO A O 1
ATOM 570 N N . LEU A 1 71 ? -8.230 -5.439 8.729 1.00 71.44 71 LEU A N 1
ATOM 571 C CA . LEU A 1 71 ? -9.190 -6.473 9.153 1.00 71.44 71 LEU A CA 1
ATOM 572 C C . LEU A 1 71 ? -9.122 -7.763 8.324 1.00 71.44 71 LEU A C 1
ATOM 574 O O . LEU A 1 71 ? -9.809 -8.720 8.662 1.00 71.44 71 LEU A O 1
ATOM 578 N N . ASN A 1 72 ? -8.331 -7.781 7.250 1.00 59.94 72 ASN A N 1
ATOM 579 C CA . ASN A 1 72 ? -8.239 -8.910 6.319 1.00 59.94 72 ASN A CA 1
ATOM 580 C C . ASN A 1 72 ? -6.851 -9.572 6.361 1.00 59.94 72 ASN A C 1
ATOM 582 O O . ASN A 1 72 ? -6.390 -10.065 5.333 1.00 59.94 72 ASN A O 1
ATOM 586 N N . GLN A 1 73 ? -6.174 -9.509 7.509 1.00 53.94 73 GLN A N 1
ATOM 587 C CA . GLN A 1 73 ? -4.888 -10.171 7.730 1.00 53.94 73 GLN A CA 1
ATOM 588 C C . GLN A 1 73 ? -5.078 -11.478 8.482 1.00 53.94 73 GLN A C 1
ATOM 590 O O . GLN A 1 73 ? -5.885 -11.474 9.440 1.00 53.94 73 GLN A O 1
#